Protein AF-A0A7C1AU20-F1 (afdb_monomer)

Mean predicted aligned error: 2.9 Å

Solvent-accessible surface area (backbone atoms only — not comparable to full-atom values): 4957 Å² total; per-residue (Å²): 135,62,81,75,77,42,66,90,54,50,77,69,69,82,72,83,61,56,34,35,38,39,98,82,66,81,49,69,64,34,64,41,26,64,73,68,74,40,60,64,43,26,62,61,35,39,41,52,52,52,46,33,43,75,71,63,77,40,79,90,45,71,67,58,50,56,48,61,68,52,60,82,81,78,56,54,42,59,78,61,93

pLDDT: mean 93.9, std 3.9, range [74.12, 98.25]

Structure (mmCIF, N/CA/C/O backbone):
data_AF-A0A7C1AU20-F1
#
_entry.id   AF-A0A7C1AU20-F1
#
loop_
_atom_site.group_PDB
_atom_site.id
_atom_site.type_symbol
_atom_site.label_atom_id
_atom_site.label_alt_id
_atom_site.label_comp_id
_atom_site.label_asym_id
_atom_site.label_entity_id
_atom_site.label_seq_id
_atom_site.pdbx_PDB_ins_code
_atom_site.Cartn_x
_atom_site.Cartn_y
_atom_site.Cartn_z
_atom_site.occupancy
_atom_site.B_iso_or_equiv
_atom_site.auth_seq_id
_atom_site.auth_comp_id
_atom_site.auth_asym_id
_atom_site.auth_atom_id
_atom_site.pdbx_PDB_model_num
ATOM 1 N N . MET A 1 1 ? -18.009 -11.104 -3.253 1.00 74.12 1 MET A N 1
ATOM 2 C CA . MET A 1 1 ? -16.938 -11.405 -2.287 1.00 74.12 1 MET A CA 1
ATOM 3 C C . MET A 1 1 ? -17.116 -10.499 -1.091 1.00 74.12 1 MET A C 1
ATOM 5 O O . MET A 1 1 ? -17.323 -9.303 -1.282 1.00 74.12 1 MET A O 1
ATOM 9 N N . ALA A 1 2 ? -17.116 -11.074 0.104 1.00 88.69 2 ALA A N 1
ATOM 10 C CA . ALA A 1 2 ? -17.083 -10.343 1.363 1.00 88.69 2 ALA A CA 1
ATOM 11 C C . A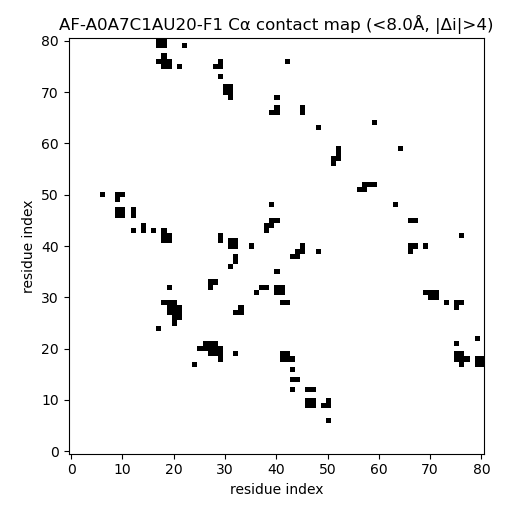LA A 1 2 ? -15.626 -10.047 1.759 1.00 88.69 2 ALA A C 1
ATOM 13 O O . ALA A 1 2 ? -14.699 -10.684 1.264 1.00 88.69 2 ALA A O 1
ATOM 14 N N . LEU A 1 3 ? -15.409 -9.097 2.674 1.00 83.62 3 LEU A N 1
ATOM 15 C CA . LEU A 1 3 ? -14.067 -8.786 3.194 1.00 83.62 3 LEU A CA 1
ATOM 16 C C . LEU A 1 3 ? -13.401 -10.011 3.850 1.00 83.62 3 LEU A C 1
ATOM 18 O O . LEU A 1 3 ? -12.186 -10.185 3.770 1.00 83.62 3 LEU A O 1
ATOM 22 N N . ASP A 1 4 ? -14.210 -10.873 4.463 1.00 87.44 4 ASP A N 1
ATOM 23 C CA . ASP A 1 4 ? -13.755 -12.091 5.130 1.00 87.44 4 ASP A CA 1
ATOM 24 C C . ASP A 1 4 ? -13.101 -13.102 4.178 1.00 87.44 4 ASP A C 1
ATOM 26 O O . ASP A 1 4 ? -12.226 -13.847 4.619 1.00 87.44 4 ASP A O 1
ATOM 30 N N . ASP A 1 5 ? -13.427 -13.059 2.882 1.00 91.06 5 ASP A N 1
ATOM 31 C CA . ASP A 1 5 ? -12.864 -13.955 1.863 1.00 91.06 5 ASP A CA 1
ATOM 32 C C . ASP A 1 5 ? -11.341 -13.754 1.687 1.00 91.06 5 ASP A C 1
ATOM 34 O O . ASP A 1 5 ? -10.651 -14.613 1.143 1.00 91.06 5 ASP A O 1
ATOM 38 N N . PHE A 1 6 ? -10.785 -12.630 2.163 1.00 89.44 6 PHE A N 1
ATOM 39 C CA . PHE A 1 6 ? -9.373 -12.266 1.988 1.00 89.44 6 PHE A CA 1
ATOM 40 C C . PHE A 1 6 ? -8.481 -12.556 3.206 1.00 89.44 6 PHE A C 1
ATOM 42 O O . PHE A 1 6 ? -7.268 -12.323 3.141 1.00 89.44 6 PHE A O 1
ATOM 49 N N . LYS A 1 7 ? -9.033 -13.076 4.315 1.00 86.75 7 LYS A N 1
ATOM 50 C CA . LYS A 1 7 ? -8.282 -13.334 5.567 1.00 86.75 7 LYS A CA 1
ATOM 51 C C . LYS A 1 7 ? -7.046 -14.222 5.355 1.00 86.75 7 LYS A C 1
ATOM 53 O O . LYS A 1 7 ? -5.979 -13.948 5.913 1.00 86.75 7 LYS A O 1
ATOM 58 N N . ASP A 1 8 ? -7.154 -15.211 4.473 1.00 87.44 8 ASP A N 1
ATOM 59 C CA . ASP A 1 8 ? -6.089 -16.187 4.202 1.00 87.44 8 ASP A CA 1
ATOM 60 C C . ASP A 1 8 ? -5.062 -15.728 3.149 1.00 87.44 8 ASP A C 1
ATOM 62 O O . ASP A 1 8 ? -4.093 -16.432 2.842 1.00 87.44 8 ASP A O 1
ATOM 66 N N . ILE A 1 9 ? -5.248 -14.536 2.579 1.00 90.25 9 ILE A N 1
ATOM 67 C CA . ILE A 1 9 ? -4.345 -13.969 1.568 1.00 90.25 9 ILE A CA 1
ATOM 68 C C . ILE A 1 9 ? -3.669 -12.711 2.102 1.00 90.25 9 ILE A C 1
ATOM 70 O O . ILE A 1 9 ? -2.487 -12.488 1.847 1.00 90.25 9 ILE A O 1
ATOM 74 N N . ILE A 1 10 ? -4.377 -11.905 2.895 1.00 89.75 10 ILE A N 1
ATOM 75 C CA . ILE A 1 10 ? -3.891 -10.586 3.304 1.00 89.75 10 ILE A CA 1
ATOM 76 C C . ILE A 1 10 ? -2.596 -10.628 4.125 1.00 89.75 10 ILE A C 1
ATOM 78 O O . ILE A 1 10 ? -1.777 -9.713 4.066 1.00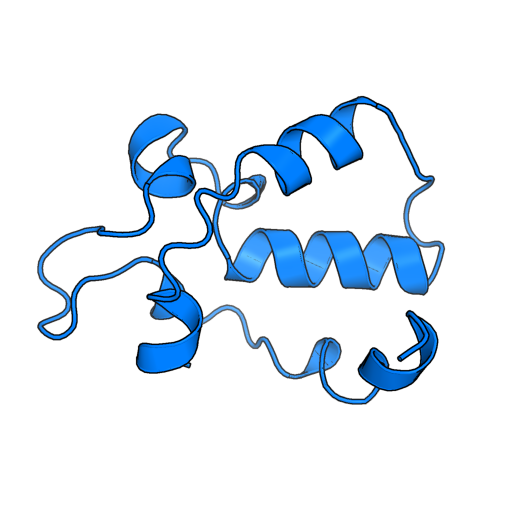 89.75 10 ILE A O 1
ATOM 82 N N . HIS A 1 11 ? -2.373 -11.721 4.854 1.00 86.25 11 HIS A N 1
ATOM 83 C CA . HIS A 1 11 ? -1.178 -11.937 5.662 1.00 86.25 11 HIS A CA 1
ATOM 84 C C . HIS A 1 11 ? 0.061 -12.350 4.845 1.00 86.25 11 HIS A C 1
ATOM 86 O O . HIS A 1 11 ? 1.152 -12.412 5.407 1.00 86.25 11 HIS A O 1
ATOM 92 N N . ARG A 1 12 ? -0.075 -12.626 3.538 1.00 91.06 12 ARG A N 1
ATOM 93 C CA . ARG A 1 12 ? 1.039 -13.068 2.679 1.00 91.06 12 ARG A CA 1
ATOM 94 C C . ARG A 1 12 ? 2.032 -11.954 2.354 1.00 91.06 12 ARG A C 1
ATOM 96 O O . ARG A 1 12 ? 3.158 -12.244 1.966 1.00 91.06 12 ARG A O 1
ATOM 103 N N . CYS A 1 13 ? 1.652 -10.685 2.521 1.00 93.25 13 CYS A N 1
ATOM 104 C CA . CYS A 1 13 ? 2.563 -9.562 2.311 1.00 93.25 13 CYS A CA 1
ATOM 105 C C . CYS A 1 13 ? 3.713 -9.592 3.334 1.00 93.25 13 CYS A C 1
ATOM 107 O O . CYS A 1 13 ? 3.545 -9.193 4.483 1.00 93.25 13 CYS A O 1
ATOM 109 N N . PHE A 1 14 ? 4.915 -9.977 2.904 1.00 92.81 14 PHE A N 1
ATOM 110 C CA . PHE A 1 14 ? 6.116 -10.038 3.751 1.00 92.81 14 PHE A CA 1
ATOM 111 C C . PHE A 1 14 ? 6.973 -8.756 3.716 1.00 92.81 14 PHE A C 1
ATOM 113 O O . PHE A 1 14 ? 8.102 -8.751 4.195 1.00 92.81 14 PHE A O 1
ATOM 120 N N . ARG A 1 15 ? 6.426 -7.645 3.190 1.00 91.69 15 ARG A N 1
ATOM 121 C CA . ARG A 1 15 ? 7.054 -6.304 3.155 1.00 91.69 15 ARG A CA 1
ATOM 122 C C . ARG A 1 15 ? 8.385 -6.221 2.387 1.00 91.69 15 ARG A C 1
ATOM 124 O O . ARG A 1 15 ? 9.247 -5.428 2.745 1.00 91.69 15 ARG A O 1
ATOM 131 N N . CYS A 1 16 ? 8.530 -6.965 1.286 1.00 94.12 16 CYS A N 1
ATOM 132 C CA . CYS A 1 16 ? 9.698 -6.846 0.393 1.00 94.12 16 CYS A CA 1
ATOM 133 C C . CYS A 1 16 ? 9.822 -5.481 -0.295 1.00 94.12 16 CYS A C 1
ATOM 135 O O . CYS A 1 16 ? 10.919 -5.027 -0.593 1.00 94.12 16 CYS A O 1
ATOM 137 N N . GLY A 1 17 ? 8.690 -4.831 -0.571 1.00 93.06 17 GLY A N 1
ATOM 138 C CA . GLY A 1 17 ? 8.636 -3.535 -1.237 1.00 93.06 17 GLY A CA 1
ATOM 139 C C . GLY A 1 17 ? 8.593 -3.568 -2.769 1.00 93.06 17 GLY A C 1
ATOM 140 O O . GLY A 1 17 ? 8.337 -2.511 -3.342 1.00 93.06 17 GLY A O 1
ATOM 141 N N . TYR A 1 18 ? 8.737 -4.731 -3.421 1.00 94.06 18 TYR A N 1
ATOM 142 C CA . TYR A 1 18 ? 8.764 -4.852 -4.893 1.00 94.06 18 TYR A CA 1
ATOM 143 C C . TYR A 1 18 ? 7.531 -4.278 -5.593 1.00 94.06 18 TYR A C 1
ATOM 145 O O . TYR A 1 18 ? 7.660 -3.600 -6.603 1.00 94.06 18 TYR A O 1
ATOM 153 N N . CYS A 1 19 ? 6.360 -4.393 -4.966 1.00 95.12 19 CYS A N 1
ATOM 154 C CA . CYS A 1 19 ? 5.100 -3.823 -5.453 1.00 95.12 19 CYS A CA 1
ATOM 155 C C . CYS A 1 19 ? 5.116 -2.310 -5.781 1.00 95.12 19 CYS A C 1
ATOM 157 O O . CYS A 1 19 ? 4.165 -1.805 -6.383 1.00 95.12 19 CYS A O 1
ATOM 159 N N . LYS A 1 20 ? 6.137 -1.559 -5.347 1.00 95.31 20 LYS A N 1
ATOM 160 C CA . LYS A 1 20 ? 6.281 -0.115 -5.598 1.00 95.31 20 LYS A CA 1
ATOM 161 C C . LYS A 1 20 ? 7.068 0.199 -6.870 1.00 95.31 20 LYS A C 1
ATOM 163 O O . LYS A 1 20 ? 7.014 1.348 -7.312 1.00 95.31 20 LYS A O 1
ATOM 168 N N . PHE A 1 21 ? 7.833 -0.762 -7.375 1.00 94.06 21 PHE A N 1
ATOM 169 C CA . PHE A 1 21 ? 8.846 -0.552 -8.397 1.00 94.06 21 PHE A CA 1
ATOM 170 C C . PHE A 1 21 ? 8.336 -0.868 -9.803 1.00 94.06 21 PHE A C 1
ATOM 172 O O . PHE A 1 21 ? 7.332 -1.555 -9.976 1.00 94.06 21 PHE A O 1
ATOM 179 N N . THR A 1 22 ? 9.056 -0.352 -10.795 1.00 90.88 22 THR A N 1
ATOM 180 C CA . THR A 1 22 ? 9.019 -0.824 -12.181 1.00 90.88 22 THR A CA 1
ATOM 181 C C . THR A 1 22 ? 9.556 -2.254 -12.289 1.00 90.88 22 THR A C 1
ATOM 183 O O . THR A 1 22 ? 10.327 -2.690 -11.439 1.00 90.88 22 THR A O 1
ATOM 186 N N . SER A 1 23 ? 9.227 -2.952 -13.377 1.00 86.94 23 SER A N 1
ATOM 187 C CA . SER A 1 23 ? 9.621 -4.353 -13.621 1.00 86.94 23 SER A CA 1
ATOM 188 C C . SER A 1 23 ? 11.128 -4.603 -13.714 1.00 86.94 23 SER A C 1
ATOM 190 O O . SER A 1 23 ? 11.604 -5.718 -13.526 1.00 86.94 23 SER A O 1
ATOM 192 N N . ASN A 1 24 ? 11.910 -3.562 -14.000 1.00 90.56 24 ASN A N 1
ATOM 193 C CA . ASN A 1 24 ? 13.374 -3.588 -13.970 1.00 90.56 24 ASN A CA 1
ATOM 194 C C . ASN A 1 24 ? 13.960 -3.087 -12.634 1.00 90.56 24 ASN A C 1
ATOM 196 O O . ASN A 1 24 ? 15.174 -2.925 -12.521 1.00 90.56 24 ASN A O 1
ATOM 200 N N . TYR A 1 25 ? 13.105 -2.784 -11.658 1.00 89.25 25 TYR A N 1
ATOM 201 C CA . TYR A 1 25 ? 13.444 -2.296 -10.323 1.00 89.25 25 TYR A CA 1
ATOM 202 C C . TYR A 1 25 ? 14.276 -1.003 -10.287 1.00 89.25 25 TYR A C 1
ATOM 204 O O . TYR A 1 25 ? 14.949 -0.732 -9.293 1.00 89.25 25 TYR A O 1
ATOM 212 N N . SER A 1 26 ? 14.237 -0.188 -11.350 1.00 93.06 26 SER A N 1
ATOM 213 C CA . SER A 1 26 ? 15.035 1.042 -11.442 1.00 93.06 26 SER A CA 1
ATOM 214 C C . SER A 1 26 ? 14.325 2.297 -10.933 1.00 93.06 26 SER A C 1
ATOM 216 O O . SER A 1 26 ? 14.992 3.286 -10.646 1.00 93.06 26 SER A O 1
ATOM 218 N N . ASP A 1 27 ? 12.993 2.292 -10.863 1.00 92.75 27 ASP A N 1
ATOM 219 C CA . ASP A 1 27 ? 12.200 3.445 -10.426 1.00 92.75 27 ASP A CA 1
ATOM 220 C C . ASP A 1 27 ? 10.903 2.997 -9.731 1.00 92.75 27 ASP A C 1
ATOM 222 O O . ASP A 1 27 ? 10.569 1.812 -9.702 1.00 92.75 27 ASP A O 1
ATOM 226 N N . PHE A 1 28 ? 10.158 3.943 -9.164 1.00 93.38 28 PHE A N 1
ATOM 227 C CA . PHE A 1 28 ? 8.855 3.723 -8.555 1.00 93.38 28 PHE A CA 1
ATOM 228 C C . PHE A 1 28 ? 7.728 4.031 -9.534 1.00 93.38 28 PHE A C 1
ATOM 230 O O . PHE A 1 28 ? 7.572 5.169 -9.975 1.00 93.38 28 PHE A O 1
ATOM 237 N N . ASN A 1 29 ? 6.860 3.057 -9.788 1.00 92.75 29 ASN A N 1
ATOM 238 C CA . ASN A 1 29 ? 5.675 3.271 -10.616 1.00 92.75 29 ASN A CA 1
ATOM 239 C C . ASN A 1 29 ? 4.365 3.303 -9.818 1.00 92.75 29 ASN A C 1
ATOM 241 O O . ASN A 1 29 ? 3.345 3.680 -10.385 1.00 92.75 29 ASN A O 1
ATOM 245 N N . CYS A 1 30 ? 4.371 2.964 -8.520 1.00 96.75 30 CYS A N 1
ATOM 246 C CA . CYS A 1 30 ? 3.192 3.103 -7.669 1.00 96.75 30 CYS A CA 1
ATOM 247 C C . CYS A 1 30 ? 2.890 4.599 -7.456 1.00 96.75 30 CYS A C 1
ATOM 249 O O . CYS A 1 30 ? 3.606 5.250 -6.684 1.00 96.75 30 CYS A O 1
ATOM 251 N N . PRO A 1 31 ? 1.829 5.172 -8.067 1.00 96.31 31 PRO A N 1
ATOM 252 C CA . PRO A 1 31 ? 1.615 6.620 -8.048 1.00 96.31 31 PRO A CA 1
ATOM 253 C C . PRO A 1 31 ? 1.450 7.237 -6.647 1.00 96.31 31 PRO A C 1
ATOM 255 O O . PRO A 1 31 ? 2.082 8.261 -6.378 1.00 96.31 31 PRO A O 1
ATOM 258 N N . PRO A 1 32 ? 0.671 6.648 -5.712 1.00 97.19 32 PRO A N 1
ATOM 259 C CA . PRO A 1 32 ? 0.534 7.214 -4.372 1.00 97.19 32 PRO A CA 1
ATOM 260 C C . PRO A 1 32 ? 1.842 7.141 -3.580 1.00 97.19 32 PRO A C 1
ATOM 262 O O . PRO A 1 32 ? 2.204 8.113 -2.920 1.00 97.19 32 PRO A O 1
ATOM 265 N N . TYR A 1 33 ? 2.609 6.054 -3.691 1.00 96.81 33 TYR A N 1
ATOM 266 C CA . TYR A 1 33 ? 3.921 5.991 -3.050 1.00 96.81 33 TYR A CA 1
ATOM 267 C C . TYR A 1 33 ? 4.892 7.013 -3.652 1.00 96.81 33 TYR A C 1
ATOM 269 O O . TYR A 1 33 ? 5.602 7.688 -2.912 1.00 96.81 33 TYR A O 1
ATOM 277 N N . ASN A 1 34 ? 4.883 7.181 -4.977 1.00 95.69 34 ASN A N 1
ATOM 278 C CA . ASN A 1 34 ? 5.718 8.163 -5.664 1.00 95.69 34 ASN A CA 1
ATOM 279 C C . ASN A 1 34 ? 5.408 9.603 -5.209 1.00 95.69 34 ASN A C 1
ATOM 281 O O . ASN A 1 34 ? 6.322 10.405 -5.031 1.00 95.69 34 ASN A O 1
ATOM 285 N N . LYS A 1 35 ? 4.126 9.905 -4.954 1.00 96.50 35 LYS A N 1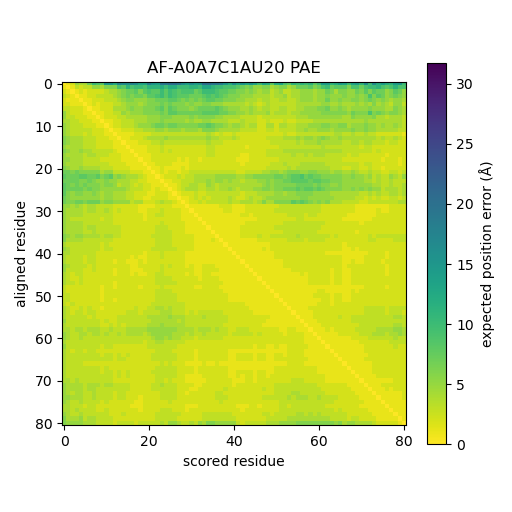
ATOM 286 C CA . LYS A 1 35 ? 3.660 11.207 -4.454 1.00 96.50 35 LYS A CA 1
ATOM 287 C C . LYS A 1 35 ? 3.995 11.444 -2.979 1.00 96.50 35 LYS A C 1
ATOM 289 O O . LYS A 1 35 ? 4.505 12.505 -2.641 1.00 96.50 35 LYS A O 1
ATOM 294 N N . PHE A 1 36 ? 3.654 10.500 -2.102 1.00 96.81 36 PHE A N 1
ATOM 295 C CA . PHE A 1 36 ? 3.698 10.719 -0.650 1.00 96.81 36 PHE A CA 1
ATOM 296 C C . PHE A 1 36 ? 4.990 10.237 0.011 1.00 96.81 36 PHE A C 1
ATOM 298 O O . PHE A 1 36 ? 5.305 10.692 1.104 1.00 96.81 36 PHE A O 1
ATOM 305 N N . ARG A 1 37 ? 5.731 9.318 -0.623 1.00 94.81 37 ARG A N 1
ATOM 306 C CA . ARG A 1 37 ? 6.996 8.744 -0.120 1.00 94.81 37 ARG A CA 1
ATOM 307 C C . ARG A 1 37 ? 6.912 8.145 1.291 1.00 94.81 37 ARG A C 1
ATOM 309 O O . ARG A 1 37 ? 7.914 8.027 1.985 1.00 94.81 37 ARG A O 1
ATOM 316 N N . LEU A 1 38 ? 5.715 7.731 1.698 1.00 96.12 38 LEU A N 1
ATOM 317 C CA . LEU A 1 38 ? 5.435 7.103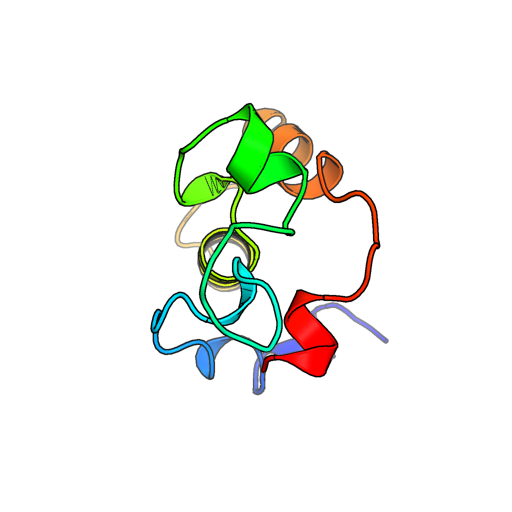 2.984 1.00 96.12 38 LEU A CA 1
ATOM 318 C C . LEU A 1 38 ? 4.899 5.690 2.760 1.00 96.12 38 LEU A C 1
ATOM 320 O O . LEU A 1 38 ? 4.047 5.472 1.895 1.00 96.12 38 LEU A O 1
ATOM 324 N N . GLU A 1 39 ? 5.364 4.733 3.568 1.00 95.62 39 GLU A N 1
ATOM 325 C CA . GLU A 1 39 ? 5.023 3.314 3.399 1.00 95.62 39 GLU A CA 1
ATOM 326 C C . GLU A 1 39 ? 3.522 3.055 3.478 1.00 95.62 39 GLU A C 1
ATOM 328 O O . GLU A 1 39 ? 2.998 2.245 2.719 1.00 95.62 39 GLU A O 1
ATOM 333 N N . THR A 1 40 ? 2.826 3.803 4.330 1.00 96.50 40 THR A N 1
ATOM 334 C CA . THR A 1 40 ? 1.369 3.820 4.495 1.00 96.50 40 THR A CA 1
ATOM 335 C C . THR A 1 40 ? 0.619 3.953 3.159 1.00 96.50 40 THR A C 1
ATOM 337 O O . THR A 1 40 ? -0.447 3.370 2.990 1.00 96.50 40 THR A O 1
ATOM 340 N N . PHE A 1 41 ? 1.198 4.662 2.182 1.00 97.06 41 PHE A N 1
ATOM 341 C CA . PHE A 1 41 ? 0.619 4.893 0.852 1.00 97.06 41 PHE A CA 1
ATOM 342 C C . PHE A 1 41 ? 1.127 3.918 -0.222 1.00 97.06 41 PHE A C 1
ATOM 344 O O . PHE A 1 41 ? 0.713 3.995 -1.380 1.00 97.06 41 PHE A O 1
ATOM 351 N N . SER A 1 42 ? 2.026 3.002 0.138 1.00 96.88 42 SER A N 1
ATOM 352 C CA . SER A 1 42 ? 2.458 1.916 -0.739 1.00 96.88 42 SER A CA 1
ATOM 353 C C . SER A 1 42 ? 1.431 0.774 -0.769 1.00 96.88 42 SER A C 1
ATOM 355 O O . SER A 1 42 ? 0.622 0.647 0.154 1.00 96.88 42 SER A O 1
ATOM 357 N N . PRO A 1 43 ? 1.470 -0.111 -1.783 1.00 96.12 43 PRO A N 1
ATOM 358 C CA . PRO A 1 43 ? 0.576 -1.264 -1.838 1.00 96.12 43 PRO A CA 1
ATOM 359 C C . PRO A 1 43 ? 0.796 -2.196 -0.639 1.00 96.12 43 PRO A C 1
ATOM 361 O O . PRO A 1 43 ? -0.158 -2.568 0.039 1.00 96.12 43 PRO A O 1
ATOM 364 N N . GLY A 1 44 ? 2.060 -2.489 -0.310 1.00 95.94 44 GLY A N 1
ATOM 365 C CA . GLY A 1 44 ? 2.422 -3.309 0.846 1.00 95.94 44 GLY A CA 1
ATOM 366 C C . GLY A 1 44 ? 1.949 -2.714 2.175 1.00 95.94 44 GLY A C 1
ATOM 367 O O . GLY A 1 44 ? 1.343 -3.421 2.976 1.00 95.94 44 GLY A O 1
ATOM 368 N N . GLY A 1 45 ? 2.156 -1.414 2.398 1.00 96.12 45 GLY A N 1
ATOM 369 C CA . GLY A 1 45 ? 1.677 -0.734 3.604 1.00 96.12 45 GLY A CA 1
ATOM 370 C C . GLY A 1 45 ? 0.156 -0.773 3.744 1.00 96.12 45 GLY A C 1
ATOM 371 O O . GLY A 1 45 ? -0.345 -1.093 4.822 1.00 96.12 45 GLY A O 1
ATOM 372 N N . ARG A 1 46 ? -0.588 -0.558 2.650 1.00 95.75 46 ARG A N 1
ATOM 373 C CA . ARG A 1 46 ? -2.054 -0.696 2.651 1.00 95.75 46 ARG A CA 1
ATOM 374 C C . ARG A 1 46 ? -2.507 -2.102 3.023 1.00 95.75 46 ARG A C 1
ATOM 376 O O . ARG A 1 46 ? -3.432 -2.223 3.816 1.00 95.75 46 ARG A O 1
ATOM 383 N N . MET A 1 47 ? -1.841 -3.149 2.530 1.00 95.31 47 MET A N 1
ATOM 384 C CA . MET A 1 47 ? -2.165 -4.532 2.917 1.00 95.31 47 MET A CA 1
ATOM 385 C C . MET A 1 47 ? -2.076 -4.731 4.434 1.00 95.31 47 MET A C 1
ATOM 387 O O . MET A 1 47 ? -2.957 -5.347 5.033 1.00 95.31 47 MET A O 1
ATOM 391 N N . TRP A 1 48 ? -1.060 -4.153 5.078 1.00 95.56 48 TRP A N 1
ATOM 392 C CA . TRP A 1 48 ? -0.899 -4.239 6.531 1.00 95.56 48 TRP A CA 1
ATOM 393 C C . TRP A 1 48 ? -1.905 -3.390 7.310 1.00 95.56 48 TRP A C 1
ATOM 395 O O . TRP A 1 48 ? -2.372 -3.835 8.355 1.00 95.56 48 TRP A O 1
ATOM 405 N N . LEU A 1 49 ? -2.291 -2.220 6.797 1.00 96.25 49 LEU A N 1
ATOM 406 C CA . LEU A 1 49 ? -3.353 -1.407 7.400 1.00 96.25 49 LEU A CA 1
ATOM 407 C C . LEU A 1 49 ? -4.717 -2.095 7.307 1.00 96.25 49 LEU A C 1
ATOM 409 O O . LEU A 1 49 ? -5.445 -2.145 8.294 1.00 96.25 49 LEU A O 1
ATOM 413 N N . ILE A 1 50 ? -5.045 -2.672 6.147 1.00 95.19 50 ILE A N 1
ATOM 414 C CA . ILE A 1 50 ? -6.283 -3.437 5.966 1.00 95.19 50 ILE A CA 1
ATOM 415 C C . ILE A 1 50 ? -6.267 -4.656 6.896 1.00 95.19 50 ILE A C 1
ATOM 417 O O . ILE A 1 50 ? -7.259 -4.901 7.576 1.00 95.19 50 ILE A O 1
ATOM 421 N N . ARG A 1 51 ? -5.141 -5.376 7.008 1.00 94.94 51 ARG A N 1
ATOM 422 C CA . ARG A 1 51 ? -5.001 -6.492 7.958 1.00 94.94 51 ARG A CA 1
ATOM 423 C C . ARG A 1 51 ? -5.236 -6.044 9.401 1.00 94.94 51 ARG A C 1
ATOM 425 O O . ARG A 1 51 ? -5.998 -6.696 10.105 1.00 94.94 51 ARG A O 1
ATOM 432 N N . ALA A 1 52 ? -4.600 -4.957 9.834 1.00 95.56 52 ALA A N 1
ATOM 433 C CA . ALA A 1 52 ? -4.768 -4.417 11.182 1.00 95.56 52 ALA A CA 1
ATOM 434 C C . ALA A 1 52 ? -6.234 -4.034 11.455 1.00 95.56 52 ALA A C 1
ATOM 436 O O . ALA A 1 52 ? -6.778 -4.384 12.499 1.00 95.56 52 ALA A O 1
ATOM 437 N N . MET A 1 53 ? -6.907 -3.404 10.487 1.00 95.56 53 MET A N 1
ATOM 438 C CA . MET A 1 53 ? -8.336 -3.084 10.575 1.00 95.56 53 MET A CA 1
ATOM 439 C C . MET A 1 53 ? -9.202 -4.355 10.653 1.00 95.56 53 MET A C 1
ATOM 441 O O . MET A 1 53 ? -10.114 -4.432 11.471 1.00 95.56 53 MET A O 1
ATOM 445 N N . MET A 1 54 ? -8.906 -5.380 9.845 1.00 93.25 54 MET A N 1
ATOM 446 C CA . MET A 1 54 ? -9.629 -6.662 9.856 1.00 93.25 54 MET A CA 1
ATOM 447 C C . MET A 1 54 ? -9.46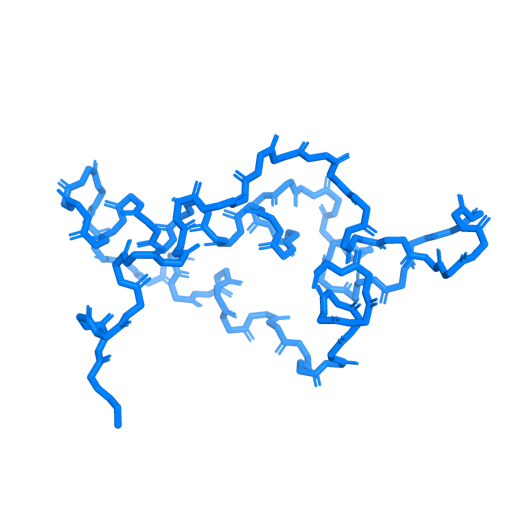9 -7.423 11.177 1.00 93.25 54 MET A C 1
ATOM 449 O O . MET A 1 54 ? -10.404 -8.093 11.614 1.00 93.25 54 MET A O 1
ATOM 453 N N . LEU A 1 55 ? -8.296 -7.329 11.806 1.00 93.38 55 LEU A N 1
ATOM 454 C CA . LEU A 1 55 ? -8.010 -7.940 13.107 1.00 93.38 55 LEU A CA 1
ATOM 455 C C . LEU A 1 55 ? -8.468 -7.090 14.295 1.00 93.38 55 LEU A C 1
ATOM 457 O O . LEU A 1 55 ? -8.387 -7.561 15.425 1.00 93.38 55 LEU A O 1
ATOM 461 N N . LYS A 1 56 ? -9.000 -5.887 14.043 1.00 94.94 56 LYS A N 1
ATOM 462 C CA . LYS A 1 56 ? -9.382 -4.903 15.067 1.00 94.94 56 LYS A CA 1
ATOM 463 C C . LYS A 1 56 ? -8.199 -4.421 15.920 1.00 94.94 56 LYS A C 1
ATOM 465 O O . LYS A 1 56 ? -8.387 -4.007 17.058 1.00 94.94 56 LYS A O 1
ATOM 470 N N . ASP A 1 57 ? -6.989 -4.439 15.356 1.00 96.94 57 ASP A N 1
ATOM 471 C CA . ASP A 1 57 ? -5.801 -3.812 15.955 1.00 96.94 57 ASP A CA 1
ATOM 472 C C . ASP A 1 57 ? -5.875 -2.275 15.851 1.00 96.94 57 ASP A C 1
ATOM 474 O O . ASP A 1 57 ? -5.267 -1.556 16.642 1.00 96.94 57 ASP A O 1
ATOM 478 N N . ILE A 1 58 ? -6.609 -1.771 14.850 1.00 97.06 58 ILE A N 1
ATOM 479 C CA . ILE A 1 58 ? -6.917 -0.352 14.651 1.00 97.06 58 ILE A CA 1
ATOM 480 C C . ILE A 1 58 ? -8.399 -0.175 14.321 1.00 97.06 58 ILE A C 1
ATOM 482 O O . ILE A 1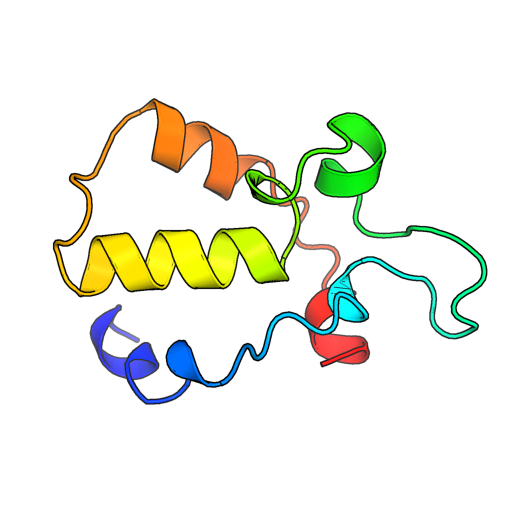 58 ? -8.999 -1.011 13.643 1.00 97.06 58 ILE A O 1
ATOM 486 N N . GLU A 1 59 ? -8.967 0.952 14.744 1.00 97.12 59 GLU A N 1
ATOM 487 C CA . GLU A 1 59 ? -10.338 1.320 14.400 1.00 97.12 59 GLU A CA 1
ATOM 488 C C . GLU A 1 59 ? -10.421 1.925 12.988 1.00 97.12 59 GLU A C 1
ATOM 490 O O . GLU A 1 59 ? -9.534 2.692 12.580 1.00 97.12 59 GLU A O 1
ATOM 495 N N . PRO A 1 60 ? -11.496 1.641 12.231 1.00 95.69 60 PRO A N 1
ATOM 496 C 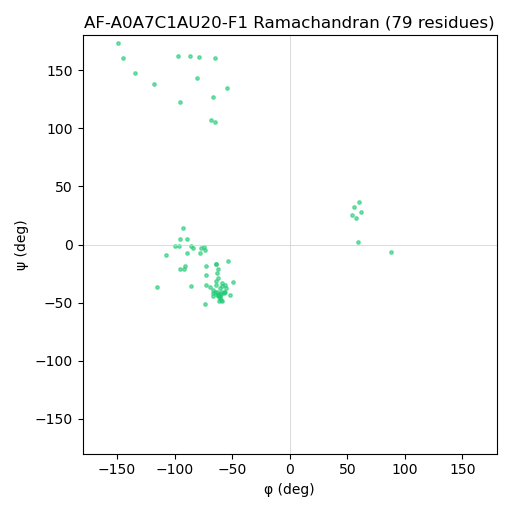CA . PRO A 1 60 ? -11.797 2.367 11.007 1.00 95.69 60 PRO A CA 1
ATOM 497 C C . PRO A 1 60 ? -11.865 3.875 11.271 1.00 95.69 60 PRO A C 1
ATOM 499 O O . PRO A 1 60 ? -12.487 4.337 12.225 1.00 95.69 60 PRO A O 1
ATOM 502 N N . SER A 1 61 ? -11.236 4.663 10.404 1.00 97.81 61 SER A N 1
ATOM 503 C CA . SER A 1 61 ? -11.212 6.121 10.522 1.00 97.81 61 SER A CA 1
ATOM 504 C C . SER A 1 61 ? -11.230 6.783 9.151 1.00 97.81 61 SER A C 1
ATOM 506 O O . SER A 1 61 ? -10.856 6.168 8.149 1.00 97.81 61 SER A O 1
ATOM 508 N N . GLN A 1 62 ? -11.615 8.061 9.112 1.00 98.25 62 GLN A N 1
ATOM 509 C CA . GLN A 1 62 ? -11.554 8.854 7.883 1.00 98.25 62 GLN A CA 1
ATOM 510 C C . GLN A 1 62 ? -10.133 8.875 7.307 1.00 98.25 62 GLN A C 1
ATOM 512 O O . GLN A 1 62 ? -9.954 8.687 6.112 1.00 98.25 62 GLN A O 1
ATOM 517 N N . HIS A 1 63 ? -9.113 8.994 8.161 1.00 97.06 63 HIS A N 1
ATOM 518 C CA . HIS A 1 63 ? -7.723 8.999 7.714 1.00 97.06 63 HIS A CA 1
ATOM 519 C C . HIS A 1 63 ? -7.307 7.674 7.057 1.00 97.06 63 HIS A C 1
ATOM 521 O O . HIS A 1 63 ? -6.634 7.676 6.026 1.00 97.06 63 HIS A O 1
ATOM 527 N N . LEU A 1 64 ? -7.739 6.537 7.618 1.00 98.00 64 LEU A N 1
ATOM 528 C CA . LEU A 1 64 ? -7.517 5.232 6.995 1.00 98.00 64 LEU A CA 1
ATOM 529 C C . LEU A 1 64 ? -8.198 5.160 5.622 1.00 98.00 64 LEU A C 1
ATOM 531 O O . LEU A 1 64 ? -7.577 4.706 4.662 1.00 98.00 64 LEU A O 1
ATOM 535 N N . ALA A 1 65 ? -9.436 5.645 5.505 1.00 98.00 65 ALA A N 1
ATOM 536 C CA . ALA A 1 65 ? -10.124 5.719 4.220 1.00 98.00 65 ALA A CA 1
ATOM 537 C C . ALA A 1 65 ? -9.345 6.587 3.217 1.00 98.00 65 ALA A C 1
ATOM 539 O O . ALA A 1 65 ? -9.077 6.127 2.108 1.00 98.00 65 ALA A O 1
ATOM 540 N N . ASP A 1 66 ? -8.895 7.780 3.612 1.00 98.00 66 ASP A N 1
ATOM 541 C CA . ASP A 1 66 ? -8.122 8.682 2.751 1.00 98.00 66 ASP A CA 1
ATOM 542 C C . ASP A 1 66 ? -6.851 8.001 2.213 1.00 98.00 66 ASP A C 1
ATOM 544 O O . ASP A 1 66 ? -6.538 8.088 1.025 1.00 98.00 66 ASP A O 1
ATOM 548 N N . ILE A 1 67 ? -6.141 7.242 3.056 1.00 98.19 67 ILE A N 1
ATOM 549 C CA . ILE A 1 67 ? -4.980 6.442 2.639 1.00 98.19 67 ILE A CA 1
ATOM 550 C C . ILE A 1 67 ? -5.374 5.388 1.596 1.00 98.19 67 ILE A C 1
ATOM 552 O O . ILE A 1 67 ? -4.692 5.247 0.574 1.00 98.19 67 ILE A O 1
ATOM 556 N N . LEU A 1 68 ? -6.440 4.622 1.840 1.00 96.88 68 LEU A N 1
ATOM 557 C CA . LEU A 1 68 ? -6.861 3.536 0.949 1.00 96.88 68 LEU A CA 1
ATOM 558 C C . LEU A 1 68 ? -7.340 4.074 -0.409 1.00 96.88 68 LEU A C 1
ATOM 560 O O . LEU A 1 68 ? -6.941 3.551 -1.453 1.00 96.88 68 LE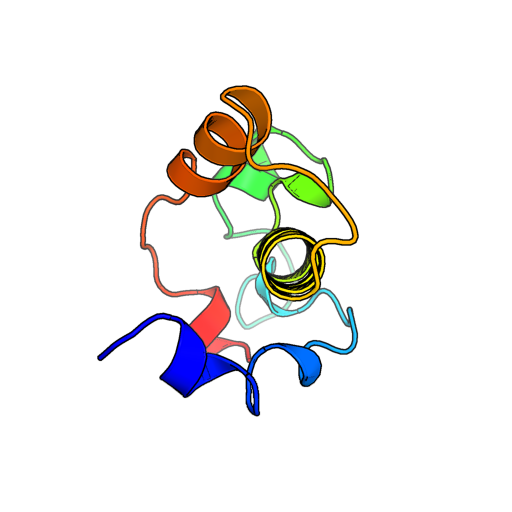U A O 1
ATOM 564 N N . TYR A 1 69 ? -8.099 5.171 -0.405 1.00 97.00 69 TYR A N 1
ATOM 565 C CA . TYR A 1 69 ? -8.664 5.795 -1.605 1.00 97.00 69 TYR A CA 1
ATOM 566 C C . TYR A 1 69 ? -7.664 6.611 -2.435 1.00 97.00 69 TYR A C 1
ATOM 568 O O . TYR A 1 69 ? -7.992 7.043 -3.535 1.00 97.00 69 TYR A O 1
ATOM 576 N N . THR A 1 70 ? -6.409 6.755 -1.998 1.00 97.88 70 THR A N 1
ATOM 577 C CA . THR A 1 70 ? -5.342 7.283 -2.874 1.00 97.88 70 THR A CA 1
ATOM 578 C C . THR A 1 70 ? -4.860 6.267 -3.922 1.00 97.88 70 THR A C 1
ATOM 580 O O . THR A 1 70 ? -3.960 6.566 -4.708 1.00 97.88 70 THR A O 1
ATOM 583 N N . CYS A 1 71 ? -5.382 5.035 -3.935 1.00 96.88 71 CYS A N 1
ATOM 584 C CA . CYS A 1 71 ? -5.051 4.050 -4.963 1.00 96.88 71 CYS A CA 1
ATOM 585 C C . CYS A 1 71 ? -5.584 4.481 -6.335 1.00 96.88 71 CYS A C 1
ATOM 587 O O . CYS A 1 71 ? -6.774 4.716 -6.493 1.00 96.88 71 CYS A O 1
ATOM 589 N N . THR A 1 72 ? -4.719 4.514 -7.349 1.00 96.44 72 THR A N 1
ATOM 590 C CA . THR A 1 72 ? -5.106 4.830 -8.735 1.00 96.44 72 THR A CA 1
ATOM 591 C C . THR A 1 72 ? -5.526 3.603 -9.544 1.00 96.44 72 THR A C 1
ATOM 593 O O . THR A 1 72 ? -5.751 3.719 -10.742 1.00 96.44 72 THR A O 1
ATOM 596 N N . MET A 1 73 ? -5.593 2.423 -8.916 1.00 96.19 73 MET A N 1
ATOM 597 C CA . MET A 1 73 ? -5.977 1.158 -9.556 1.00 96.19 73 MET A CA 1
ATOM 598 C C . MET A 1 73 ? -5.115 0.783 -10.781 1.00 96.19 73 MET A C 1
ATOM 600 O O . MET A 1 73 ? -5.587 0.131 -11.702 1.00 96.19 73 MET A O 1
ATOM 604 N N . CYS A 1 74 ? -3.829 1.157 -10.780 1.00 94.56 74 CYS A N 1
ATOM 605 C CA . CYS A 1 74 ? -2.889 0.880 -11.880 1.00 94.56 74 CYS A CA 1
ATOM 606 C C . CYS A 1 74 ? -2.416 -0.581 -11.996 1.00 94.56 74 CYS A C 1
ATOM 608 O O . CYS A 1 74 ? -1.660 -0.890 -12.907 1.00 94.56 74 CYS A O 1
ATOM 610 N N . ALA A 1 75 ? -2.802 -1.451 -11.059 1.00 94.62 75 ALA A N 1
ATOM 611 C CA . ALA A 1 75 ? -2.464 -2.877 -11.012 1.00 94.62 75 ALA A CA 1
ATOM 612 C C . ALA A 1 75 ? -0.9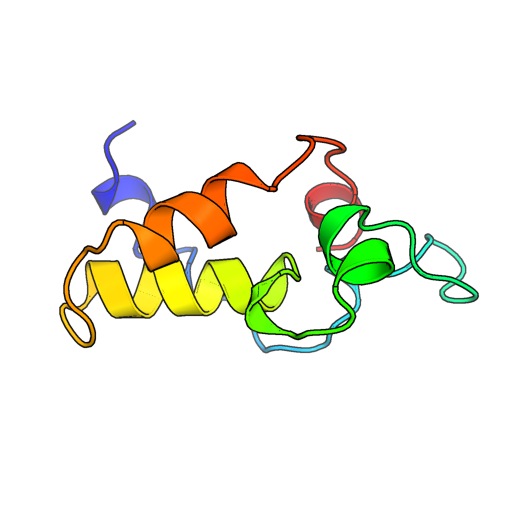69 -3.261 -10.949 1.00 94.62 75 ALA A C 1
ATOM 614 O O . ALA A 1 75 ? -0.687 -4.445 -10.835 1.00 94.62 75 ALA A O 1
ATOM 615 N N . ASN A 1 76 ? -0.014 -2.321 -10.888 1.00 94.25 76 ASN A N 1
ATOM 616 C CA . ASN A 1 76 ? 1.412 -2.680 -10.801 1.00 94.25 76 ASN A CA 1
ATOM 617 C C . ASN A 1 76 ? 1.733 -3.682 -9.683 1.00 94.25 76 ASN A C 1
ATOM 619 O O . ASN A 1 76 ? 2.479 -4.633 -9.859 1.00 94.25 76 ASN A O 1
ATOM 623 N N . CYS A 1 77 ? 1.152 -3.464 -8.507 1.00 94.62 77 CYS A N 1
ATOM 624 C CA . CYS A 1 77 ? 1.385 -4.333 -7.367 1.00 94.62 77 CYS A CA 1
ATOM 625 C C . CYS A 1 77 ? 0.887 -5.767 -7.560 1.00 94.62 77 CYS A C 1
ATOM 627 O O . CYS A 1 77 ? 1.273 -6.600 -6.759 1.00 94.62 77 CYS A O 1
ATOM 629 N N . VAL A 1 78 ? 0.014 -6.025 -8.539 1.00 93.56 78 VAL A N 1
ATOM 630 C CA . VAL A 1 78 ? -0.453 -7.369 -8.913 1.00 93.56 78 VAL A CA 1
ATOM 631 C C . VAL A 1 78 ? 0.510 -8.013 -9.909 1.00 93.56 78 VAL A C 1
ATOM 633 O O . VAL A 1 78 ? 0.744 -9.207 -9.829 1.00 93.56 78 VAL A O 1
ATOM 636 N N . GLU A 1 79 ? 1.097 -7.233 -10.818 1.00 93.38 79 GLU A N 1
ATOM 637 C CA . GLU A 1 79 ? 2.103 -7.747 -11.758 1.00 93.38 79 GLU A CA 1
ATOM 638 C C . GLU A 1 79 ? 3.411 -8.122 -11.043 1.00 93.38 79 GLU A C 1
ATOM 640 O O . GLU A 1 79 ? 4.048 -9.117 -11.377 1.00 93.38 79 GLU A O 1
ATOM 645 N N . GLU A 1 80 ? 3.799 -7.344 -10.029 1.00 91.62 80 GLU A N 1
ATOM 646 C CA . GLU A 1 80 ? 5.050 -7.544 -9.286 1.00 91.62 80 GLU A CA 1
ATOM 647 C C . GLU A 1 80 ? 4.927 -8.482 -8.062 1.00 91.62 80 GLU A C 1
ATOM 649 O O . GLU A 1 80 ? 5.947 -8.754 -7.421 1.00 91.62 80 GLU A O 1
ATOM 654 N N . CYS A 1 81 ? 3.722 -8.923 -7.659 1.00 90.06 81 CYS A N 1
ATOM 655 C CA . CYS A 1 81 ? 3.500 -9.661 -6.399 1.00 90.06 81 CYS A CA 1
ATOM 656 C C . CYS A 1 81 ? 2.559 -10.864 -6.516 1.00 90.06 81 CYS A C 1
ATOM 658 O O . CYS A 1 81 ? 1.492 -10.732 -7.148 1.00 90.06 81 CYS A O 1
#

Sequence (81 aa):
MALDDFKDIIHRCFRCGYCKFTSNYSDFNCPPYNKFRLETFSPGGRMWLIRAMMLKDIEPSQHLADILYTCTMCANCVEEC

Radius of gyration: 12.71 Å; Cα contacts (8 Å, |Δi|>4): 87; chains: 1; bounding box: 32×27×30 Å

Secondary structure (DSSP, 8-state):
--GGGGHHHHTT-----GGGB-TTSSSB--HHHHHH--GGGSHHHHHHHHHHHHTTSS---HHHHHHHHT-----HHHH--

Foldseek 3Di:
DDLVVCLVPLVPLPPPQQLQADPVRPGGPQVQCVVPVDLLLGPSVLSVLSNCCVVVVDDDDPVNVVSVVVGPVPCSSVVRD